Protein AF-A0A2G3PYF6-F1 (afdb_monomer_lite)

Secondary structure (DSSP, 8-state):
-HHHHHHHHHHHHHHHHHHHHHHHHHHHHHTTTS---HHHHTT---TTTTHHHHHHHHHTT-HHHHHHH-THHHHHHHHHHHHHHHHHHHHHHHHHHHHHHHHHHHHHHHHHTTT---

Foldseek 3Di:
DVVVVVVVVVVVVVVVVVVVVVVQVVQCVVVVNFRCPVCNVVVHDDQCTRLVVLVVCVVVVNNVVSCVSHVCNVVVVVVVVVVVVVVVVVVVVVVVVVVVVVVVVVVVVCVVCVPDDD

Sequence (118 aa):
MKTKWQIFKMGFISLNSIAMLAMMYGVSRYSHFRTSCILDALGQPCWGCNSLAALKVLVRGKWLKAFELNPLIFIWVLLLGSLGVNELYHRSKDYITQRSSLSWLDKLIKTMFKGIKD

Radius of gyration: 26.88 Å; chains: 1; bounding box: 78×31×50 Å

Structure (mmCIF, N/CA/C/O backbone):
data_AF-A0A2G3PYF6-F1
#
_entry.id   AF-A0A2G3PYF6-F1
#
loop_
_atom_site.group_PDB
_atom_site.id
_atom_site.type_symbol
_atom_site.label_atom_id
_atom_site.label_alt_id
_atom_site.label_comp_id
_atom_site.label_asym_id
_atom_site.label_entity_id
_atom_site.label_seq_id
_atom_site.pdbx_PDB_ins_code
_atom_site.Cartn_x
_atom_site.Cartn_y
_atom_site.Cartn_z
_atom_site.occupancy
_atom_site.B_iso_or_equiv
_atom_site.auth_seq_id
_atom_site.auth_comp_id
_atom_site.auth_asym_id
_atom_site.auth_atom_id
_atom_site.pdbx_PDB_model_num
ATOM 1 N N . MET A 1 1 ? 24.017 10.874 33.291 1.00 53.88 1 MET A N 1
ATOM 2 C CA . MET A 1 1 ? 24.476 10.060 32.133 1.00 53.88 1 MET A CA 1
ATOM 3 C C . MET A 1 1 ? 23.342 9.536 31.246 1.00 53.88 1 MET A C 1
ATOM 5 O O . MET A 1 1 ? 23.435 9.727 30.040 1.00 53.88 1 MET A O 1
ATOM 9 N N . LYS A 1 2 ? 22.261 8.945 31.789 1.00 56.16 2 LYS A N 1
ATOM 10 C CA . LYS A 1 2 ? 21.127 8.411 30.994 1.00 56.16 2 LYS A CA 1
ATOM 11 C C . LYS A 1 2 ? 20.486 9.426 30.026 1.00 56.16 2 LYS A C 1
ATOM 13 O O . LYS A 1 2 ? 20.143 9.062 28.908 1.00 56.16 2 LYS A O 1
ATOM 18 N N . THR A 1 3 ? 20.390 10.696 30.413 1.00 66.44 3 THR A N 1
ATOM 19 C CA . THR A 1 3 ? 19.725 11.753 29.628 1.00 66.44 3 THR A CA 1
ATOM 20 C C . THR A 1 3 ? 20.483 12.135 28.351 1.00 66.44 3 THR A C 1
ATOM 22 O O . THR A 1 3 ? 19.866 12.316 27.308 1.00 66.44 3 THR A O 1
ATOM 25 N N . LYS A 1 4 ? 21.825 12.178 28.384 1.00 68.81 4 LYS A N 1
ATOM 26 C CA . LYS A 1 4 ? 22.649 12.481 27.194 1.00 68.81 4 LYS A CA 1
ATOM 27 C C . LYS A 1 4 ? 22.589 11.355 26.152 1.00 68.81 4 LYS A C 1
ATOM 29 O O . LYS A 1 4 ? 22.531 11.627 24.959 1.00 68.81 4 LYS A O 1
ATOM 34 N N . TRP A 1 5 ? 22.525 10.101 26.605 1.00 69.00 5 TRP A N 1
ATOM 35 C CA . TRP A 1 5 ? 22.380 8.928 25.734 1.00 69.00 5 TRP A CA 1
ATOM 36 C C . TRP A 1 5 ? 21.003 8.858 25.058 1.00 69.00 5 TRP A C 1
ATOM 38 O O . TRP A 1 5 ? 20.900 8.481 23.895 1.00 69.00 5 TRP A O 1
ATOM 48 N N . GLN A 1 6 ? 19.946 9.256 25.770 1.00 67.81 6 GLN A N 1
ATOM 49 C CA . GLN A 1 6 ? 18.582 9.340 25.232 1.00 67.81 6 GLN A CA 1
ATOM 50 C C . GLN A 1 6 ? 18.471 10.405 24.130 1.00 67.81 6 GLN A C 1
ATOM 52 O O . GLN A 1 6 ? 17.923 10.127 23.067 1.00 67.81 6 GLN A O 1
ATOM 57 N N . ILE A 1 7 ? 19.061 11.586 24.339 1.00 73.50 7 ILE A N 1
ATOM 58 C CA . ILE A 1 7 ? 19.084 12.665 23.337 1.00 73.50 7 ILE A CA 1
ATOM 59 C C . ILE A 1 7 ? 19.894 12.250 22.101 1.00 73.50 7 ILE A C 1
ATOM 61 O O . ILE A 1 7 ? 19.435 12.446 20.979 1.00 73.50 7 ILE A O 1
ATOM 65 N N . PHE A 1 8 ? 21.052 11.607 22.289 1.00 77.81 8 PHE A N 1
ATOM 66 C CA . PHE A 1 8 ? 21.851 11.080 21.178 1.00 77.81 8 PHE A CA 1
ATOM 67 C C . PHE A 1 8 ? 21.098 10.002 20.383 1.00 77.81 8 PHE A C 1
ATOM 69 O O . PHE A 1 8 ? 21.073 10.051 19.156 1.00 77.81 8 PHE A O 1
ATOM 76 N N . LYS A 1 9 ? 20.413 9.071 21.065 1.00 72.56 9 LYS A N 1
ATOM 77 C CA . LYS A 1 9 ? 19.551 8.073 20.412 1.00 72.56 9 LYS A CA 1
ATOM 78 C C . LYS A 1 9 ? 18.430 8.720 19.605 1.00 72.56 9 LYS A C 1
ATOM 80 O O . LYS A 1 9 ? 18.220 8.325 18.464 1.00 72.56 9 LYS A O 1
ATOM 85 N N . MET A 1 10 ? 17.731 9.704 20.170 1.00 71.38 10 MET A N 1
ATOM 86 C CA . MET A 1 10 ? 16.664 10.402 19.452 1.00 71.38 10 MET A CA 1
ATOM 87 C C . MET A 1 10 ? 17.201 11.149 18.234 1.00 71.38 10 MET A C 1
ATOM 89 O O . MET A 1 10 ? 16.601 11.036 17.173 1.00 71.38 10 MET A O 1
ATOM 93 N N . GLY A 1 11 ? 18.344 11.833 18.360 1.00 78.38 11 GLY A N 1
ATOM 94 C CA . GLY A 1 11 ? 19.008 12.512 17.244 1.00 78.38 11 GLY A CA 1
ATOM 95 C C . GLY A 1 11 ? 19.446 11.552 16.138 1.00 78.38 11 GLY A C 1
ATOM 96 O O . GLY A 1 11 ? 19.254 11.829 14.960 1.00 78.38 11 GLY A O 1
ATOM 97 N N . PHE A 1 12 ? 19.975 10.383 16.501 1.00 82.94 12 PHE A N 1
ATOM 98 C CA . PHE A 1 12 ? 20.355 9.361 15.529 1.00 82.94 12 PHE A CA 1
ATOM 99 C C . PHE A 1 12 ? 19.134 8.771 14.809 1.00 82.94 12 PHE A C 1
ATOM 101 O O . PHE A 1 12 ? 19.158 8.604 13.590 1.00 82.94 12 PHE A O 1
ATOM 108 N N . ILE A 1 13 ? 18.044 8.493 15.533 1.00 79.12 13 ILE A N 1
ATOM 109 C CA . ILE A 1 13 ? 16.797 7.972 14.952 1.00 79.12 13 ILE A CA 1
ATOM 110 C C . ILE A 1 13 ? 16.172 8.992 13.996 1.00 79.12 13 ILE A C 1
ATOM 112 O O . ILE A 1 13 ? 15.782 8.627 12.886 1.00 79.12 13 ILE A O 1
ATOM 116 N N . SER A 1 14 ? 16.096 10.267 14.385 1.00 80.88 14 SER A N 1
ATOM 117 C CA . SER A 1 14 ? 15.517 11.309 13.535 1.00 80.88 14 SER A CA 1
ATOM 118 C C . SER A 1 14 ? 16.370 11.573 12.294 1.00 80.88 14 SER A C 1
ATOM 120 O O . SER A 1 14 ? 15.815 11.672 11.201 1.00 80.88 14 SER A O 1
ATOM 122 N N . LEU A 1 15 ? 17.702 11.565 12.414 1.00 86.94 15 LEU A N 1
ATOM 123 C CA . LEU A 1 15 ? 18.607 11.688 11.267 1.00 86.94 15 LEU A CA 1
ATOM 124 C C . LEU A 1 15 ? 18.434 10.527 10.273 1.00 86.94 15 LEU A C 1
ATOM 126 O O . LEU A 1 15 ? 18.302 10.756 9.072 1.00 86.94 15 LEU A O 1
ATOM 130 N N . ASN A 1 16 ? 18.363 9.287 10.769 1.00 71.94 16 ASN A N 1
ATOM 131 C CA . ASN A 1 16 ? 18.118 8.111 9.929 1.00 71.94 16 ASN A CA 1
ATOM 132 C C . ASN A 1 16 ? 16.733 8.151 9.271 1.00 71.94 16 ASN A C 1
ATOM 134 O O . ASN A 1 16 ? 16.593 7.777 8.111 1.00 71.94 16 ASN A O 1
ATOM 138 N N . SER A 1 17 ? 15.716 8.651 9.975 1.00 70.19 17 SER A N 1
ATOM 139 C CA . SER A 1 17 ? 14.359 8.779 9.430 1.00 70.19 17 SER A CA 1
ATOM 140 C C . SER A 1 17 ? 14.301 9.801 8.290 1.00 70.19 17 SER A C 1
ATOM 142 O O . SER A 1 17 ? 13.685 9.547 7.256 1.00 70.19 17 SER A O 1
ATOM 144 N N . ILE A 1 18 ? 14.996 10.934 8.438 1.00 82.00 18 ILE A N 1
ATOM 145 C CA . ILE A 1 18 ? 15.112 11.958 7.391 1.00 82.00 18 ILE A CA 1
ATOM 146 C C . ILE A 1 18 ? 15.906 11.420 6.193 1.00 82.00 18 ILE A C 1
ATOM 148 O O . ILE A 1 18 ? 15.478 11.588 5.051 1.00 82.00 18 ILE A O 1
ATOM 152 N N . ALA A 1 19 ? 17.020 10.724 6.437 1.00 74.31 19 ALA A N 1
ATOM 153 C CA . ALA A 1 19 ? 17.823 10.100 5.385 1.00 74.31 19 ALA A CA 1
ATOM 154 C C . ALA A 1 19 ? 17.029 9.038 4.600 1.00 74.31 19 ALA A C 1
ATOM 156 O O . ALA A 1 19 ? 17.082 9.010 3.370 1.00 74.31 19 ALA A O 1
ATOM 157 N N . MET A 1 20 ? 16.229 8.223 5.295 1.00 69.00 20 MET A N 1
ATOM 158 C CA . MET A 1 20 ? 15.332 7.235 4.690 1.00 69.00 20 MET A CA 1
ATOM 159 C C . MET A 1 20 ? 14.298 7.907 3.778 1.00 69.00 20 MET A C 1
ATOM 161 O O . MET A 1 20 ? 14.126 7.497 2.631 1.00 69.00 20 MET A O 1
ATOM 165 N N . LEU A 1 21 ? 13.644 8.975 4.247 1.00 69.62 21 LEU A N 1
ATOM 166 C CA . LEU A 1 21 ? 12.668 9.727 3.452 1.00 69.62 21 LEU A CA 1
ATOM 167 C C . LEU A 1 21 ? 13.306 10.376 2.213 1.00 69.62 21 LEU A C 1
ATOM 169 O O . LEU A 1 21 ? 12.731 10.317 1.125 1.00 69.62 21 LEU A O 1
ATOM 173 N N . ALA A 1 22 ? 14.508 10.941 2.351 1.00 71.94 22 ALA A N 1
ATOM 174 C CA . ALA A 1 22 ? 15.253 11.523 1.237 1.00 71.94 22 ALA A CA 1
ATOM 175 C C . ALA A 1 22 ? 15.651 10.466 0.191 1.00 71.94 22 ALA A C 1
ATOM 177 O O . ALA A 1 22 ? 15.480 10.698 -1.008 1.00 71.94 22 ALA A O 1
ATOM 178 N N . MET A 1 23 ? 16.106 9.283 0.626 1.00 64.75 23 MET A N 1
ATOM 179 C CA . MET A 1 23 ? 16.370 8.155 -0.276 1.00 64.75 23 MET A CA 1
ATOM 180 C C . MET A 1 23 ? 15.097 7.691 -0.982 1.00 64.75 23 MET A C 1
ATOM 182 O O . MET A 1 23 ? 15.109 7.544 -2.201 1.00 64.75 23 MET A O 1
ATOM 186 N N . MET A 1 24 ? 13.985 7.515 -0.262 1.00 57.19 24 MET A N 1
ATOM 187 C CA . MET A 1 24 ? 12.708 7.115 -0.866 1.00 57.19 24 MET A CA 1
ATOM 188 C C . MET A 1 24 ? 12.229 8.123 -1.918 1.00 57.19 24 MET A C 1
ATOM 190 O O . MET A 1 24 ? 11.742 7.726 -2.978 1.00 57.19 24 MET A O 1
ATOM 194 N N . TYR A 1 25 ? 12.407 9.422 -1.666 1.00 60.34 25 TYR A N 1
ATOM 195 C CA . TYR A 1 25 ? 12.077 10.473 -2.626 1.00 60.34 25 TYR A CA 1
ATOM 196 C C . TYR A 1 25 ? 12.990 10.445 -3.862 1.00 60.34 25 TYR A C 1
ATOM 198 O O . TYR A 1 25 ? 12.499 10.487 -4.993 1.00 60.34 25 TYR A O 1
ATOM 206 N N . GLY A 1 26 ? 14.307 10.315 -3.667 1.00 59.97 26 GLY A N 1
ATOM 207 C CA . GLY A 1 26 ? 15.277 10.218 -4.762 1.00 59.97 26 GLY A CA 1
ATOM 208 C C . GLY A 1 26 ? 15.025 9.004 -5.656 1.00 59.97 26 GLY A C 1
ATOM 209 O O . GLY A 1 26 ? 14.953 9.133 -6.878 1.00 59.97 26 GLY A O 1
ATOM 210 N N . VAL A 1 27 ? 14.786 7.849 -5.036 1.00 51.31 27 VAL A N 1
ATOM 211 C CA . VAL A 1 27 ? 14.436 6.592 -5.704 1.00 51.31 27 VAL A CA 1
ATOM 212 C C . VAL A 1 27 ? 13.123 6.720 -6.482 1.00 51.31 27 VAL A C 1
ATOM 214 O O . VAL A 1 27 ? 13.059 6.324 -7.642 1.00 51.31 27 VAL A O 1
ATOM 217 N N . SER A 1 28 ? 12.085 7.331 -5.901 1.00 53.09 28 SER A N 1
ATOM 218 C CA . SER A 1 28 ? 10.795 7.571 -6.571 1.00 53.09 28 SER A CA 1
ATOM 219 C C . SER A 1 28 ? 10.930 8.444 -7.828 1.00 53.09 28 SER A C 1
ATOM 221 O O . SER A 1 28 ? 10.288 8.187 -8.851 1.00 53.09 28 SER A O 1
ATOM 223 N N . ARG A 1 29 ? 11.804 9.460 -7.780 1.00 57.38 29 ARG A N 1
ATOM 224 C CA . ARG A 1 29 ? 12.051 10.359 -8.913 1.00 57.38 29 ARG A CA 1
ATOM 225 C C . ARG A 1 29 ? 12.845 9.681 -10.029 1.00 57.38 29 ARG A C 1
ATOM 227 O O . ARG A 1 29 ? 12.477 9.821 -11.192 1.00 57.38 29 ARG A O 1
ATOM 234 N N . TYR A 1 30 ? 13.897 8.938 -9.679 1.00 52.34 30 TYR A N 1
ATOM 235 C CA . TYR A 1 30 ? 14.729 8.206 -10.645 1.00 52.34 30 TYR A CA 1
ATOM 236 C C . TYR A 1 30 ? 13.970 7.086 -11.361 1.00 52.34 30 TYR A C 1
ATOM 238 O O . TYR A 1 30 ? 14.277 6.745 -12.497 1.00 52.34 30 TYR A O 1
ATOM 246 N N . SER A 1 31 ? 12.946 6.544 -10.713 1.00 48.00 31 SER A N 1
ATOM 247 C CA . SER A 1 31 ? 12.166 5.417 -11.214 1.00 48.00 31 SER A CA 1
ATOM 248 C C . SER A 1 31 ? 10.859 5.804 -11.905 1.00 48.00 31 SER A C 1
ATOM 250 O O . SER A 1 31 ? 10.021 4.946 -12.183 1.00 48.00 31 SER A O 1
ATOM 252 N N . HIS A 1 32 ? 10.648 7.093 -12.195 1.00 55.97 32 HIS A N 1
ATOM 253 C CA . HIS A 1 32 ? 9.412 7.593 -12.807 1.00 55.97 32 HIS A CA 1
ATOM 254 C C . HIS A 1 32 ? 8.137 7.126 -12.069 1.00 55.97 32 HIS A C 1
ATOM 256 O O . HIS A 1 32 ? 7.153 6.741 -12.705 1.00 55.97 32 HIS A O 1
ATOM 262 N N . PHE A 1 33 ? 8.138 7.141 -10.729 1.00 51.09 33 PHE A N 1
ATOM 263 C CA . PHE A 1 33 ? 7.031 6.662 -9.880 1.00 51.09 33 PHE A CA 1
ATOM 264 C C . PHE A 1 33 ? 6.719 5.155 -9.969 1.00 51.09 33 PHE A C 1
ATOM 266 O O . PHE A 1 33 ? 5.664 4.712 -9.499 1.00 51.09 33 PHE A O 1
ATOM 273 N N . ARG A 1 34 ? 7.615 4.346 -10.537 1.00 52.28 34 ARG A N 1
ATOM 274 C CA . ARG A 1 34 ? 7.619 2.888 -10.384 1.00 52.28 34 ARG A CA 1
ATOM 275 C C . ARG A 1 34 ? 8.462 2.589 -9.161 1.00 52.28 34 ARG A C 1
ATOM 277 O O . ARG A 1 34 ? 9.651 2.800 -9.226 1.00 52.28 34 ARG A O 1
ATOM 284 N N . THR A 1 35 ? 7.903 2.210 -8.017 1.00 51.81 35 THR A N 1
ATOM 285 C CA . THR A 1 35 ? 8.709 2.078 -6.788 1.00 51.81 35 THR A CA 1
ATOM 286 C C . THR A 1 35 ? 9.821 1.029 -6.956 1.00 51.81 35 THR A C 1
ATOM 288 O O . THR A 1 35 ? 9.578 -0.150 -6.725 1.00 51.81 35 THR A O 1
ATOM 291 N N . SER A 1 36 ? 11.022 1.450 -7.366 1.00 51.12 36 SER A N 1
ATOM 292 C CA . SER A 1 36 ? 12.207 0.610 -7.545 1.00 51.12 36 SER A CA 1
ATOM 293 C C . SER A 1 36 ? 12.922 0.526 -6.202 1.00 51.12 36 SER A C 1
ATOM 295 O O . SER A 1 36 ? 13.661 1.424 -5.814 1.00 51.12 36 SER A O 1
ATOM 297 N N . CYS A 1 37 ? 12.644 -0.499 -5.409 1.00 58.09 37 CYS A N 1
ATOM 298 C CA . CYS A 1 37 ? 13.371 -0.723 -4.163 1.00 58.09 37 CYS A CA 1
ATOM 299 C C . CYS A 1 37 ? 14.872 -0.862 -4.454 1.00 58.09 37 CYS A C 1
ATOM 301 O O . CYS A 1 37 ? 15.272 -1.226 -5.557 1.00 58.09 37 CYS A O 1
ATOM 303 N N . ILE A 1 38 ? 15.702 -0.643 -3.436 1.00 54.50 38 ILE A N 1
ATOM 304 C CA . ILE A 1 38 ? 17.150 -0.874 -3.501 1.00 54.50 38 ILE A CA 1
ATOM 305 C C . ILE A 1 38 ? 17.482 -2.284 -4.021 1.00 54.50 38 ILE A C 1
ATOM 307 O O . ILE A 1 38 ? 18.485 -2.470 -4.695 1.00 54.50 38 ILE A O 1
ATOM 311 N N . LEU A 1 39 ? 16.602 -3.258 -3.762 1.00 55.22 39 LEU A N 1
ATOM 312 C CA . LEU A 1 39 ? 16.703 -4.626 -4.266 1.00 55.22 39 LEU A CA 1
ATOM 313 C C . LEU A 1 39 ? 16.601 -4.700 -5.797 1.00 55.22 39 LEU A C 1
ATOM 315 O O . LEU A 1 39 ? 17.370 -5.432 -6.403 1.00 55.22 39 LEU A O 1
ATOM 319 N N . ASP A 1 40 ? 15.735 -3.894 -6.417 1.00 55.22 40 ASP A N 1
ATOM 320 C CA . ASP A 1 40 ? 15.597 -3.798 -7.879 1.00 55.22 40 ASP A CA 1
ATOM 321 C C . ASP A 1 40 ? 16.860 -3.179 -8.504 1.00 55.22 40 ASP A C 1
ATOM 323 O O . ASP A 1 40 ? 17.392 -3.678 -9.492 1.00 55.22 40 ASP A O 1
ATOM 327 N N . ALA A 1 41 ? 17.434 -2.164 -7.844 1.00 52.78 41 ALA A N 1
ATOM 328 C CA . ALA A 1 41 ? 18.721 -1.581 -8.235 1.00 52.78 41 ALA A CA 1
ATOM 329 C C . ALA A 1 41 ? 19.909 -2.555 -8.075 1.00 52.78 41 ALA A C 1
ATOM 331 O O . ALA A 1 41 ? 20.929 -2.395 -8.742 1.00 52.78 41 ALA A O 1
ATOM 332 N N . LEU A 1 42 ? 19.776 -3.566 -7.212 1.00 55.25 42 LEU A N 1
ATOM 333 C CA . LEU A 1 42 ? 20.753 -4.639 -6.996 1.00 55.25 42 LEU A CA 1
ATOM 334 C C . LEU A 1 42 ? 20.451 -5.904 -7.827 1.00 55.25 42 LEU A C 1
ATOM 336 O O . LEU A 1 42 ? 21.120 -6.920 -7.647 1.00 55.25 42 LEU A O 1
ATOM 340 N N . GLY A 1 43 ? 19.451 -5.867 -8.719 1.00 53.03 43 GLY A N 1
ATOM 341 C CA . GLY A 1 43 ? 19.068 -6.998 -9.575 1.00 53.03 43 GLY A CA 1
ATOM 342 C C . GLY A 1 43 ? 18.356 -8.147 -8.849 1.00 53.03 43 GLY A C 1
ATOM 343 O O . GLY A 1 43 ? 18.261 -9.249 -9.384 1.00 53.03 43 GLY A O 1
ATOM 344 N N . GLN A 1 44 ? 17.868 -7.917 -7.629 1.00 50.38 44 GLN A N 1
ATOM 345 C CA . GLN A 1 44 ? 17.119 -8.889 -6.834 1.00 50.38 44 GLN A CA 1
ATOM 346 C C . GLN A 1 44 ? 15.604 -8.700 -7.028 1.00 50.38 44 GLN A C 1
ATOM 348 O O . GLN A 1 44 ? 15.123 -7.563 -7.035 1.00 50.38 44 GLN A O 1
ATOM 353 N N . PRO A 1 45 ? 14.814 -9.789 -7.132 1.00 49.94 45 PRO A N 1
ATOM 354 C CA . PRO A 1 45 ? 13.369 -9.690 -7.296 1.00 49.94 45 PRO A CA 1
ATOM 355 C C . PRO A 1 45 ? 12.750 -9.013 -6.069 1.00 49.94 45 PRO A C 1
ATOM 357 O O . PRO A 1 45 ? 12.812 -9.521 -4.951 1.00 49.94 45 PRO A O 1
ATOM 360 N N . CYS A 1 46 ? 12.137 -7.850 -6.276 1.00 59.31 46 CYS A N 1
ATOM 361 C CA . CYS A 1 46 ? 11.518 -7.062 -5.220 1.00 59.31 46 CYS A CA 1
ATOM 362 C C . CYS A 1 46 ? 9.998 -7.266 -5.192 1.00 59.31 46 CYS A C 1
ATOM 364 O O . CYS A 1 46 ? 9.264 -6.773 -6.046 1.00 59.31 46 CYS A O 1
ATOM 366 N N . TRP A 1 47 ? 9.508 -7.944 -4.156 1.00 53.53 47 TRP A N 1
ATOM 367 C CA . TRP A 1 47 ? 8.115 -8.400 -4.075 1.00 53.53 47 TRP A CA 1
ATOM 368 C C . TRP A 1 47 ? 7.135 -7.285 -3.653 1.00 53.53 47 TRP A C 1
ATOM 370 O O . TRP A 1 47 ? 5.922 -7.424 -3.779 1.00 53.53 47 TRP A O 1
ATOM 380 N N . GLY A 1 48 ? 7.651 -6.145 -3.179 1.00 54.50 48 GLY A N 1
ATOM 381 C CA . GLY A 1 48 ? 6.878 -4.947 -2.809 1.00 54.50 48 GLY A CA 1
ATOM 382 C C . GLY A 1 48 ? 7.030 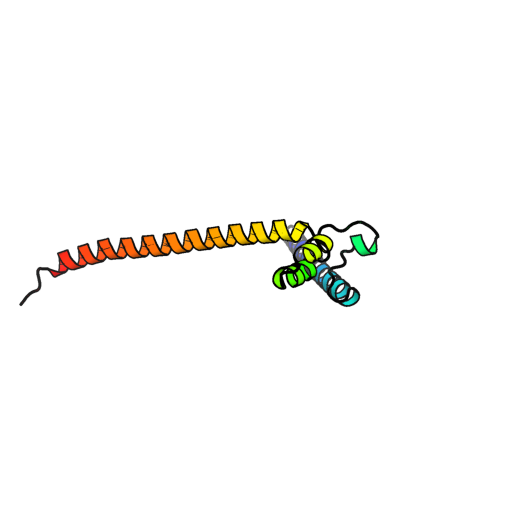-3.771 -3.781 1.00 54.50 48 GLY A C 1
ATOM 383 O O . GLY A 1 48 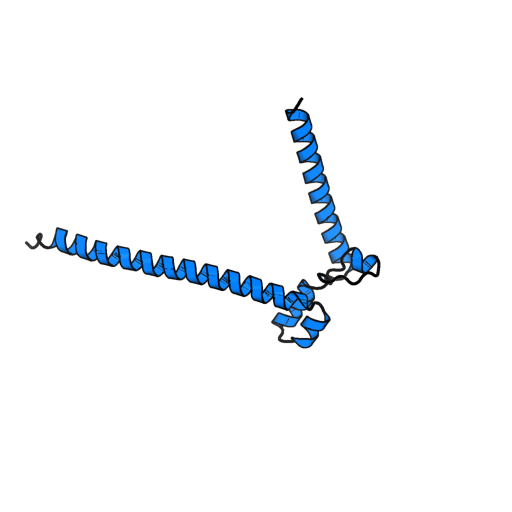? 6.498 -2.687 -3.537 1.00 54.50 48 GLY A O 1
ATOM 384 N N . CYS A 1 49 ? 7.784 -3.955 -4.865 1.00 68.56 49 CYS A N 1
ATOM 385 C CA . CYS A 1 49 ? 8.011 -2.923 -5.867 1.00 68.56 49 CYS A CA 1
ATOM 386 C C . CYS A 1 49 ? 6.788 -2.762 -6.762 1.00 68.56 49 CYS A C 1
ATOM 388 O O . CYS A 1 49 ? 6.014 -3.691 -6.949 1.00 68.56 49 CYS A O 1
ATOM 390 N N . ASN A 1 50 ? 6.578 -1.567 -7.301 1.00 69.25 50 ASN A N 1
ATOM 391 C CA . ASN A 1 50 ? 5.415 -1.215 -8.115 1.00 69.25 50 ASN A CA 1
ATOM 392 C C . ASN A 1 50 ? 4.036 -1.308 -7.445 1.00 69.25 50 ASN A C 1
ATOM 394 O O . ASN A 1 50 ? 3.053 -1.146 -8.157 1.00 69.25 50 ASN A O 1
ATOM 398 N N . SER A 1 51 ? 3.904 -1.455 -6.120 1.00 74.19 51 SER A N 1
ATOM 399 C CA . SER A 1 51 ? 2.588 -1.504 -5.446 1.00 74.19 51 SER A CA 1
ATOM 400 C C . SER A 1 51 ? 1.673 -0.331 -5.816 1.00 74.19 51 SER A C 1
ATOM 402 O O . SER A 1 51 ? 0.490 -0.522 -6.078 1.00 74.19 51 SER A O 1
ATOM 404 N N . LEU A 1 52 ? 2.221 0.886 -5.928 1.00 73.62 52 LEU A N 1
ATOM 405 C CA . LEU A 1 52 ? 1.447 2.065 -6.334 1.00 73.62 52 LEU A CA 1
ATOM 406 C C . LEU A 1 52 ? 1.017 2.004 -7.811 1.00 73.62 52 LEU A C 1
ATOM 408 O O . LEU A 1 52 ? -0.092 2.408 -8.159 1.00 73.62 52 LEU A O 1
ATOM 412 N N . ALA A 1 53 ? 1.888 1.504 -8.690 1.00 74.94 53 ALA A N 1
ATOM 413 C CA . ALA A 1 53 ? 1.582 1.331 -10.107 1.00 74.94 53 ALA A CA 1
ATOM 414 C C . ALA A 1 53 ? 0.562 0.202 -10.315 1.00 74.94 53 ALA A C 1
ATOM 416 O O . ALA A 1 53 ? -0.408 0.387 -11.048 1.00 74.94 53 ALA A O 1
ATOM 417 N N . ALA A 1 54 ? 0.734 -0.917 -9.612 1.00 80.25 54 ALA A N 1
ATOM 418 C CA . ALA A 1 54 ? -0.200 -2.029 -9.563 1.00 80.25 54 ALA A CA 1
ATOM 419 C C . ALA A 1 54 ? -1.566 -1.557 -9.058 1.00 80.25 54 ALA A C 1
ATOM 421 O O . ALA A 1 54 ? -2.559 -1.806 -9.729 1.00 80.25 54 ALA A O 1
ATOM 422 N N . LEU A 1 55 ? -1.622 -0.764 -7.980 1.00 82.69 55 LEU A N 1
ATOM 423 C CA . LEU A 1 55 ? -2.870 -0.185 -7.475 1.00 82.69 55 LEU A CA 1
ATOM 424 C C . LEU A 1 55 ? -3.544 0.727 -8.507 1.00 82.69 55 LEU A C 1
ATOM 426 O O . LEU A 1 55 ? -4.734 0.587 -8.766 1.00 82.69 55 LEU A O 1
ATOM 430 N N . LYS A 1 56 ? -2.795 1.632 -9.155 1.00 84.69 56 LYS A N 1
ATOM 431 C CA . LYS A 1 56 ? -3.340 2.504 -10.216 1.00 84.69 56 LYS A CA 1
ATOM 432 C C . LYS A 1 56 ? -3.906 1.705 -11.391 1.00 84.69 56 LYS A C 1
ATOM 434 O O . LYS A 1 56 ? -4.907 2.103 -11.980 1.00 84.69 56 LYS A O 1
ATOM 439 N N . VAL A 1 57 ? -3.252 0.609 -11.768 1.00 87.56 57 VAL A N 1
ATOM 440 C CA . VAL A 1 57 ? -3.687 -0.273 -12.859 1.00 87.56 57 VAL A CA 1
ATOM 441 C C . VAL A 1 57 ? -4.893 -1.120 -12.437 1.00 87.56 57 VAL A C 1
ATOM 443 O O . VAL A 1 57 ? -5.820 -1.284 -13.231 1.00 87.56 57 VAL A O 1
ATOM 446 N N . LEU A 1 58 ? -4.923 -1.569 -11.181 1.00 88.56 58 LEU A N 1
ATOM 447 C CA . LEU A 1 58 ? -6.030 -2.301 -10.570 1.00 88.56 58 LEU A CA 1
ATOM 448 C C . LEU A 1 58 ? -7.301 -1.441 -10.515 1.00 88.56 58 LEU A C 1
ATOM 450 O O . LEU A 1 58 ? -8.349 -1.880 -10.970 1.00 88.56 58 LEU A O 1
ATOM 454 N N . VAL A 1 59 ? -7.194 -0.181 -10.073 1.00 88.62 59 VAL A N 1
ATOM 455 C CA . VAL A 1 59 ? -8.311 0.790 -10.054 1.00 88.62 59 VAL A CA 1
ATOM 456 C C . VAL A 1 59 ? -8.857 1.063 -11.461 1.00 88.62 59 VAL A C 1
ATOM 458 O O . VAL A 1 59 ? -10.038 1.343 -11.629 1.00 88.62 59 VAL A O 1
ATOM 461 N N . ARG A 1 60 ? -8.025 0.927 -12.501 1.00 92.56 60 ARG A N 1
ATOM 462 C CA . ARG A 1 60 ? -8.441 1.020 -13.913 1.00 92.56 60 ARG A CA 1
ATOM 463 C C . ARG A 1 60 ? -9.055 -0.281 -14.458 1.00 92.56 60 ARG A C 1
ATOM 465 O O . ARG A 1 60 ? -9.256 -0.384 -15.665 1.00 92.56 60 ARG A O 1
ATOM 472 N N . GLY A 1 61 ? -9.291 -1.282 -13.609 1.00 91.31 61 GLY A N 1
ATOM 473 C CA . GLY A 1 61 ? -9.908 -2.564 -13.965 1.00 91.31 61 GLY A CA 1
ATOM 474 C C . GLY A 1 61 ? -8.988 -3.552 -14.690 1.00 91.31 61 GLY A C 1
ATOM 475 O O . GLY A 1 61 ? -9.453 -4.576 -15.184 1.00 91.31 61 GLY A O 1
ATOM 476 N N . LYS A 1 62 ? -7.680 -3.281 -14.785 1.00 92.44 62 LYS A N 1
ATOM 477 C CA . LYS A 1 62 ? -6.724 -4.139 -15.509 1.00 92.44 62 LYS A CA 1
ATOM 478 C C . LYS A 1 62 ? -6.044 -5.134 -14.563 1.00 92.44 62 LYS A C 1
ATOM 480 O O . LYS A 1 62 ? -4.856 -5.015 -14.278 1.00 92.44 62 LYS A O 1
ATOM 485 N N . TRP A 1 63 ? -6.801 -6.123 -14.095 1.00 84.25 63 TRP A N 1
ATOM 486 C CA . TRP A 1 63 ? -6.386 -7.086 -13.063 1.00 84.25 63 TRP A CA 1
ATOM 487 C C . TRP A 1 63 ? -5.106 -7.870 -13.395 1.00 84.25 63 TRP A C 1
ATOM 489 O O . TRP A 1 63 ? -4.178 -7.869 -12.592 1.00 84.25 63 TRP A O 1
ATOM 499 N N . LEU A 1 64 ? -5.016 -8.466 -14.592 1.00 81.94 64 LEU A N 1
ATOM 500 C CA . LEU A 1 64 ? -3.834 -9.222 -15.048 1.00 81.94 64 LEU A CA 1
ATOM 501 C C . LEU A 1 64 ? -2.565 -8.364 -15.033 1.00 81.94 64 LEU A C 1
ATOM 503 O O . LEU A 1 64 ? -1.547 -8.744 -14.466 1.00 81.94 64 LEU A O 1
ATOM 507 N N . LYS A 1 65 ? -2.661 -7.143 -15.564 1.00 81.69 65 LYS A N 1
ATOM 508 C CA . LYS A 1 65 ? -1.535 -6.207 -15.604 1.00 81.69 65 LYS A CA 1
ATOM 509 C C . LYS A 1 65 ? -1.143 -5.702 -14.212 1.00 81.69 65 LYS A C 1
ATOM 511 O O . LYS A 1 65 ? 0.015 -5.379 -13.982 1.00 81.69 65 LYS A O 1
ATOM 516 N N . ALA A 1 66 ? -2.092 -5.609 -13.281 1.00 81.69 66 ALA A N 1
ATOM 517 C CA . ALA A 1 66 ? -1.790 -5.297 -11.887 1.00 81.69 66 ALA A CA 1
ATOM 518 C C . ALA A 1 66 ? -1.064 -6.462 -11.192 1.00 81.69 66 ALA A C 1
ATOM 520 O O . ALA A 1 66 ? -0.120 -6.214 -10.447 1.00 81.69 66 ALA A O 1
ATOM 521 N N . PHE A 1 67 ? -1.458 -7.708 -11.480 1.00 75.81 67 PHE A N 1
ATOM 522 C CA . PHE A 1 67 ? -0.814 -8.916 -10.958 1.00 75.81 67 PHE A CA 1
ATOM 523 C C . PHE A 1 67 ? 0.629 -9.062 -11.450 1.00 75.81 67 PHE A C 1
ATOM 525 O O . PHE A 1 67 ? 1.520 -9.300 -10.642 1.00 75.81 67 PHE A O 1
ATOM 532 N N . GLU A 1 68 ? 0.870 -8.833 -12.744 1.00 74.25 68 GLU A N 1
ATOM 533 C CA . GLU A 1 68 ? 2.221 -8.809 -13.324 1.00 74.25 68 GLU A CA 1
ATOM 534 C C . GLU A 1 68 ? 3.118 -7.740 -12.685 1.00 74.25 68 GLU A C 1
ATOM 536 O O . GLU A 1 68 ? 4.319 -7.944 -12.533 1.00 74.25 68 GLU A O 1
ATOM 541 N N . LEU A 1 69 ? 2.545 -6.589 -12.313 1.00 75.56 69 LEU A N 1
ATOM 542 C CA . LEU A 1 69 ? 3.297 -5.497 -11.693 1.00 75.56 69 LEU A CA 1
ATOM 543 C C . LEU A 1 69 ? 3.630 -5.775 -10.229 1.00 75.56 69 LEU A C 1
ATOM 545 O O . LEU A 1 69 ? 4.746 -5.489 -9.800 1.00 75.56 69 LEU A O 1
ATOM 549 N N . ASN A 1 70 ? 2.656 -6.252 -9.455 1.00 74.38 70 ASN A N 1
ATOM 550 C CA . ASN A 1 70 ? 2.859 -6.637 -8.069 1.00 74.38 70 ASN A CA 1
ATOM 551 C C . ASN A 1 70 ? 1.734 -7.585 -7.604 1.00 74.38 70 ASN A C 1
ATOM 553 O O . ASN A 1 70 ? 0.624 -7.116 -7.344 1.00 74.38 70 ASN A O 1
ATOM 557 N N . PRO A 1 71 ? 1.995 -8.888 -7.416 1.00 70.62 71 PRO A N 1
ATOM 558 C CA . PRO A 1 71 ? 0.968 -9.833 -6.978 1.00 70.62 71 PRO A CA 1
ATOM 559 C C . PRO A 1 71 ? 0.541 -9.624 -5.514 1.00 70.62 71 PRO A C 1
ATOM 561 O O . PRO A 1 71 ? -0.606 -9.903 -5.164 1.00 70.62 71 PRO A O 1
ATOM 564 N N . LEU A 1 72 ? 1.409 -9.064 -4.657 1.00 73.38 72 LEU A N 1
ATOM 565 C CA . LEU A 1 72 ? 1.068 -8.741 -3.266 1.00 73.38 72 LEU A CA 1
ATOM 566 C C . LEU A 1 72 ? -0.018 -7.660 -3.159 1.00 73.38 72 LEU A C 1
ATOM 568 O O . LEU A 1 72 ? -0.654 -7.562 -2.108 1.00 73.38 72 LEU A O 1
ATOM 572 N N . ILE A 1 73 ? -0.278 -6.867 -4.208 1.00 79.75 73 ILE A N 1
ATOM 573 C CA . ILE A 1 73 ? -1.298 -5.809 -4.150 1.00 79.75 73 ILE A CA 1
ATOM 574 C C . ILE A 1 73 ? -2.686 -6.357 -3.801 1.00 79.75 73 ILE A C 1
ATOM 576 O O . ILE A 1 73 ? -3.450 -5.696 -3.105 1.00 79.75 73 ILE A O 1
ATOM 580 N N . PHE A 1 74 ? 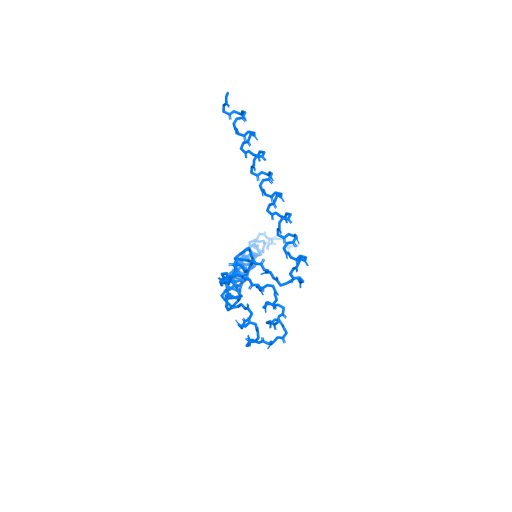-2.997 -7.584 -4.220 1.00 77.69 74 PHE A N 1
ATOM 581 C CA . PHE A 1 74 ? -4.279 -8.229 -3.944 1.00 77.69 74 PHE A CA 1
ATOM 582 C C . PHE A 1 74 ? -4.442 -8.561 -2.463 1.00 77.69 74 PHE A C 1
ATOM 584 O O . PHE A 1 74 ? -5.511 -8.346 -1.896 1.00 77.69 74 PHE A O 1
ATOM 591 N N . ILE A 1 75 ? -3.365 -9.014 -1.819 1.00 78.00 75 ILE A N 1
ATOM 592 C CA . ILE A 1 75 ? -3.346 -9.283 -0.378 1.00 78.00 75 ILE A CA 1
ATOM 593 C C . ILE A 1 75 ? -3.554 -7.973 0.388 1.00 78.00 75 ILE A C 1
ATOM 595 O O . ILE A 1 75 ? -4.378 -7.914 1.298 1.00 78.00 75 ILE A O 1
ATOM 599 N N . TRP A 1 76 ? -2.872 -6.898 -0.020 1.00 77.50 76 TRP A N 1
ATOM 600 C CA . TRP A 1 76 ? -3.033 -5.577 0.593 1.00 77.50 76 TRP A CA 1
ATOM 601 C C . TRP A 1 76 ? -4.447 -5.015 0.437 1.00 77.50 76 TRP A C 1
ATOM 603 O O . TRP A 1 76 ? -4.993 -4.468 1.393 1.00 77.50 76 TRP A O 1
ATOM 613 N N . VAL A 1 77 ? -5.057 -5.167 -0.740 1.00 83.62 77 VAL A N 1
ATOM 614 C CA . VAL A 1 77 ? -6.437 -4.726 -0.993 1.00 83.62 77 VAL A CA 1
ATOM 615 C C . VAL A 1 77 ? -7.431 -5.517 -0.145 1.00 83.62 77 VAL A C 1
ATOM 617 O O . VAL A 1 77 ? -8.327 -4.915 0.441 1.00 83.62 77 VAL A O 1
ATOM 620 N N . LEU A 1 78 ? -7.257 -6.836 -0.019 1.00 82.88 78 LEU A N 1
ATOM 621 C CA . LEU A 1 78 ? -8.096 -7.664 0.852 1.00 82.88 78 LEU A CA 1
ATOM 622 C C . LEU A 1 78 ? -7.954 -7.267 2.325 1.00 82.88 78 LEU A C 1
ATOM 624 O O . LEU A 1 78 ? -8.960 -7.122 3.018 1.00 82.88 78 LEU A O 1
ATOM 628 N N . LEU A 1 79 ? -6.726 -7.028 2.791 1.00 82.31 79 LEU A N 1
ATOM 629 C CA . LEU A 1 79 ? -6.465 -6.592 4.161 1.00 82.31 79 LEU A CA 1
ATOM 630 C C . LEU A 1 79 ? -7.113 -5.228 4.445 1.00 82.31 79 LEU A C 1
ATOM 632 O O . LEU A 1 79 ? -7.854 -5.091 5.417 1.00 82.31 79 LEU A O 1
ATOM 636 N N . LEU A 1 80 ? -6.910 -4.237 3.571 1.00 83.25 80 LEU A N 1
ATOM 637 C CA . LEU A 1 80 ? -7.555 -2.924 3.687 1.00 83.25 80 LEU A CA 1
ATOM 638 C C . LEU A 1 80 ? -9.083 -3.036 3.646 1.00 83.25 80 LEU A C 1
ATOM 640 O O . LEU A 1 80 ? -9.764 -2.376 4.427 1.00 83.25 80 LEU A O 1
ATOM 644 N N . GLY A 1 81 ? -9.616 -3.908 2.788 1.00 85.62 81 GLY A N 1
ATOM 645 C CA . GLY A 1 81 ? -11.039 -4.227 2.737 1.00 85.62 81 GLY A CA 1
ATOM 646 C C . GLY A 1 81 ? -11.557 -4.776 4.066 1.00 85.62 81 GLY A C 1
ATOM 647 O O . GLY A 1 81 ? -12.553 -4.276 4.580 1.00 85.62 81 GLY A O 1
ATOM 648 N N . SER A 1 82 ? -10.858 -5.741 4.672 1.00 87.06 82 SER A N 1
ATOM 649 C CA . SER A 1 82 ? -11.252 -6.306 5.971 1.00 87.06 82 SER A CA 1
ATOM 650 C C . SER A 1 82 ? -11.214 -5.283 7.107 1.00 87.06 82 SER A C 1
ATOM 652 O O . SER A 1 82 ? -12.126 -5.258 7.930 1.00 87.06 82 SER A O 1
ATOM 654 N N . LEU A 1 83 ? -10.215 -4.393 7.119 1.00 89.19 83 LEU A N 1
ATOM 655 C CA . LEU A 1 83 ? -10.128 -3.310 8.098 1.00 89.19 83 LEU A CA 1
ATOM 656 C C . LEU A 1 83 ? -11.271 -2.309 7.907 1.00 89.19 83 LEU A C 1
ATOM 658 O O . LEU A 1 83 ? -11.905 -1.913 8.880 1.00 89.19 83 LEU A O 1
ATOM 662 N N . GLY A 1 84 ? -11.582 -1.956 6.657 1.00 88.44 84 GLY A N 1
ATOM 663 C CA . GLY A 1 84 ? -12.707 -1.083 6.329 1.00 88.44 84 GLY A CA 1
ATOM 664 C C . GLY A 1 84 ? -14.054 -1.678 6.740 1.00 88.44 84 GLY A C 1
ATOM 665 O O . GLY A 1 84 ? -14.870 -0.979 7.333 1.00 88.44 84 GLY A O 1
ATOM 666 N N . VAL A 1 85 ? -14.277 -2.973 6.489 1.00 89.50 85 VAL A N 1
ATOM 667 C CA . VAL A 1 85 ? -15.486 -3.684 6.939 1.00 89.50 85 VAL A CA 1
ATOM 668 C C . VAL A 1 85 ? -15.557 -3.734 8.463 1.00 89.50 85 VAL A C 1
ATOM 670 O O . VAL A 1 85 ? -16.630 -3.512 9.018 1.00 89.50 85 VAL A O 1
ATOM 673 N N . ASN A 1 86 ? -14.436 -3.974 9.148 1.00 89.62 86 ASN A N 1
ATOM 674 C CA . ASN A 1 86 ? -14.389 -3.984 10.607 1.00 89.62 86 ASN A CA 1
ATOM 675 C C . ASN A 1 86 ? -14.747 -2.612 11.202 1.00 89.62 86 ASN A C 1
ATOM 677 O O . ASN A 1 86 ? -15.581 -2.525 12.102 1.00 89.62 86 ASN A O 1
ATOM 681 N N . GLU A 1 87 ? -14.180 -1.536 10.656 1.00 88.56 87 GLU A N 1
ATOM 682 C CA . GLU A 1 87 ? -14.497 -0.164 11.064 1.00 88.56 87 GLU A CA 1
ATOM 683 C C . GLU A 1 87 ? -15.977 0.160 10.807 1.00 88.56 87 GLU A C 1
ATOM 685 O O . GLU A 1 87 ? -16.669 0.711 11.664 1.00 88.56 87 GLU A O 1
ATOM 690 N N . LEU A 1 88 ? -16.499 -0.244 9.642 1.00 89.38 88 LEU A N 1
ATOM 691 C CA . LEU A 1 88 ? -17.905 -0.058 9.289 1.00 89.38 88 LEU A CA 1
ATOM 692 C C . LEU A 1 88 ? -18.831 -0.835 10.234 1.00 89.38 88 LEU 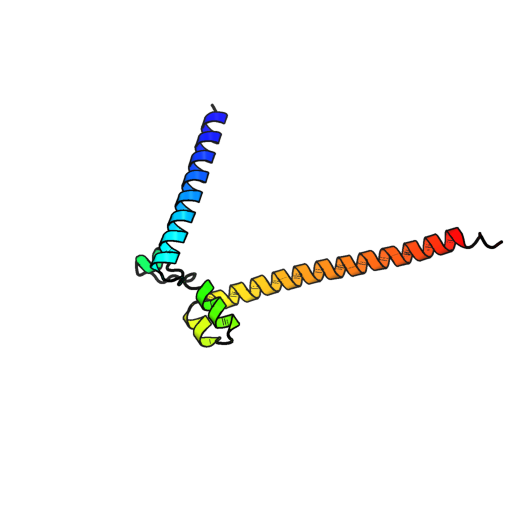A C 1
ATOM 694 O O . LEU A 1 88 ? -19.874 -0.315 10.632 1.00 89.38 88 LEU A O 1
ATOM 698 N N . TYR A 1 89 ? -18.451 -2.055 10.616 1.00 90.88 89 TYR A N 1
ATOM 699 C CA . TYR A 1 89 ? -19.186 -2.889 11.562 1.00 90.88 89 TYR A CA 1
ATOM 700 C C . TYR A 1 89 ? -19.242 -2.244 12.947 1.00 90.88 89 TYR A C 1
ATOM 702 O O . TYR A 1 89 ? -20.332 -2.089 13.500 1.00 90.88 89 TYR A O 1
ATOM 710 N N . HIS A 1 90 ? -18.098 -1.805 13.481 1.00 85.69 90 HIS A N 1
ATOM 711 C CA . HIS A 1 90 ? -18.041 -1.113 14.768 1.00 85.69 90 HIS A CA 1
ATOM 712 C C . HIS A 1 90 ? -18.868 0.173 14.753 1.00 85.69 90 HIS A C 1
ATOM 714 O O . HIS A 1 90 ? -19.729 0.358 15.609 1.00 85.69 90 HIS A O 1
ATOM 720 N N . ARG A 1 91 ? -18.713 1.000 13.716 1.00 85.19 91 ARG A N 1
ATOM 721 C CA . ARG A 1 91 ? -19.475 2.244 13.578 1.00 85.19 91 ARG A CA 1
ATOM 722 C C . ARG A 1 91 ? -20.980 2.007 13.454 1.00 85.19 91 ARG A C 1
ATOM 724 O O . ARG A 1 91 ? -21.773 2.749 14.030 1.00 85.19 91 ARG A O 1
ATOM 731 N N . SER A 1 92 ? -21.384 0.966 12.728 1.00 86.06 92 SER A N 1
ATOM 732 C CA . SER A 1 92 ? -22.794 0.573 12.606 1.00 86.06 92 SER A CA 1
ATOM 733 C C . SER A 1 92 ? -23.349 0.078 13.940 1.00 86.06 92 SER A C 1
ATOM 735 O O . SER A 1 92 ? -24.461 0.440 14.321 1.00 86.06 92 SER A O 1
ATOM 737 N N . LYS A 1 93 ? -22.566 -0.711 14.682 1.00 84.56 93 LYS A N 1
ATOM 738 C CA . LYS A 1 93 ? -22.926 -1.195 16.016 1.00 84.56 93 LYS A CA 1
ATOM 739 C C . LYS A 1 93 ? -23.088 -0.045 17.010 1.00 84.56 93 LYS A C 1
ATOM 741 O O . LYS A 1 93 ? -24.071 -0.034 17.752 1.00 84.56 93 LYS A O 1
ATOM 746 N N . ASP A 1 94 ? -22.188 0.933 16.995 1.00 82.50 94 ASP A N 1
ATOM 747 C CA . ASP A 1 94 ? -22.278 2.123 17.845 1.00 82.50 94 ASP A CA 1
ATOM 748 C C . ASP A 1 94 ? -23.520 2.950 17.500 1.00 82.50 94 ASP A C 1
ATOM 750 O O . ASP A 1 94 ? -24.270 3.346 18.392 1.00 82.50 94 ASP A O 1
ATOM 754 N N . TYR A 1 95 ? -23.818 3.111 16.207 1.00 77.00 95 TYR A N 1
ATOM 755 C CA . TYR A 1 95 ? -25.027 3.797 15.750 1.00 77.00 95 TYR A CA 1
ATOM 756 C C . TYR A 1 95 ? -26.316 3.097 16.220 1.00 77.00 95 TYR A C 1
ATOM 758 O O . TYR A 1 95 ? -27.255 3.749 16.684 1.00 77.00 95 TYR A O 1
ATOM 766 N N . ILE A 1 96 ? -26.363 1.762 16.154 1.00 73.62 96 ILE A N 1
ATOM 767 C CA . ILE A 1 96 ? -27.503 0.961 16.631 1.00 73.62 96 ILE A CA 1
ATOM 768 C C . ILE A 1 96 ? -27.638 1.053 18.160 1.00 73.62 96 ILE A C 1
ATOM 770 O O . ILE A 1 96 ? -28.740 1.264 18.668 1.00 73.62 96 ILE A O 1
ATOM 774 N N . THR A 1 97 ? -26.528 0.952 18.892 1.00 70.56 97 THR A N 1
ATOM 775 C CA . THR A 1 97 ? -26.507 0.993 20.366 1.00 70.56 97 THR A CA 1
ATOM 776 C C . THR A 1 97 ? -26.891 2.378 20.900 1.00 70.56 97 THR A C 1
ATOM 778 O O . THR A 1 97 ? -27.641 2.505 21.871 1.00 70.56 97 THR A O 1
ATOM 781 N N . GLN A 1 98 ? -26.458 3.447 20.229 1.00 65.81 98 GLN A N 1
ATOM 782 C CA . GLN A 1 98 ? -26.842 4.812 20.580 1.00 65.81 98 GLN A CA 1
ATOM 783 C C . GLN A 1 98 ? -28.335 5.071 20.321 1.00 65.81 98 GLN A C 1
ATOM 785 O O . GLN A 1 98 ? -29.002 5.723 21.128 1.00 65.81 98 GLN A O 1
ATOM 790 N N . ARG A 1 99 ? -28.904 4.481 19.261 1.00 59.75 99 ARG A N 1
ATOM 791 C CA . ARG A 1 99 ? -30.348 4.535 18.983 1.00 59.75 99 ARG A CA 1
ATOM 792 C C . ARG A 1 99 ? -31.182 3.740 19.996 1.00 59.75 99 ARG A C 1
ATOM 794 O O . ARG A 1 99 ? -32.272 4.184 20.353 1.00 59.75 99 ARG A O 1
ATOM 801 N N . SER A 1 100 ? -30.692 2.603 20.503 1.00 56.78 100 SER A N 1
ATOM 802 C CA . SER A 1 100 ? -31.405 1.831 21.536 1.00 56.78 100 SER A CA 1
ATOM 803 C C . SER A 1 100 ? -31.385 2.507 22.912 1.00 56.78 100 SER A C 1
ATOM 805 O O . SER A 1 100 ? -32.366 2.405 23.648 1.00 56.78 100 SER A O 1
ATOM 807 N N . SER A 1 101 ? -30.318 3.248 23.238 1.00 54.25 101 SER A N 1
ATOM 808 C CA . SER A 1 101 ? -30.257 4.104 24.433 1.00 54.25 101 SER A CA 1
ATOM 809 C C . SER A 1 101 ? -31.296 5.232 24.376 1.00 54.25 101 SER A C 1
ATOM 811 O O . SER A 1 101 ? -32.003 5.471 25.353 1.00 54.25 101 SER A O 1
ATOM 813 N N . LEU A 1 102 ? -31.519 5.850 23.210 1.00 56.31 102 LEU A N 1
ATOM 814 C CA . LEU A 1 102 ? -32.607 6.825 23.059 1.00 56.31 102 LEU A CA 1
ATOM 815 C C . LEU A 1 102 ? -34.002 6.208 23.251 1.00 56.31 102 LEU A C 1
ATOM 817 O O . LEU A 1 102 ? -34.859 6.868 23.813 1.00 56.31 102 LEU A O 1
ATOM 821 N N . SER A 1 103 ? -34.236 4.943 22.883 1.00 59.69 103 SER A N 1
ATOM 822 C CA . SER A 1 103 ? -35.533 4.267 23.100 1.00 59.69 103 SER A CA 1
ATOM 823 C C . SER A 1 103 ? -35.868 4.058 24.587 1.00 59.69 103 SER A C 1
ATOM 825 O O . SER A 1 103 ? -37.030 4.166 24.987 1.00 59.69 103 SER A O 1
ATOM 827 N N . TRP A 1 104 ? -34.868 3.759 25.425 1.00 66.44 104 TRP A N 1
ATOM 828 C CA . TRP A 1 104 ? -35.057 3.662 26.879 1.00 66.44 104 TRP A CA 1
ATOM 829 C C . TRP A 1 104 ? -35.255 5.050 27.507 1.00 66.44 104 TRP A C 1
ATOM 831 O O . TRP A 1 104 ? -36.129 5.196 28.356 1.00 66.44 104 TRP A O 1
ATOM 841 N N . LEU A 1 105 ? -34.515 6.070 27.046 1.00 62.97 105 LEU A N 1
ATOM 842 C CA . LEU A 1 105 ? -34.592 7.445 27.550 1.00 62.97 105 LEU A CA 1
ATOM 843 C C . LEU A 1 105 ? -35.905 8.102 27.133 1.00 62.97 105 LEU A C 1
ATOM 845 O O . LEU A 1 105 ? -36.545 8.718 27.969 1.00 62.97 105 LEU A O 1
ATOM 849 N N . ASP A 1 106 ? -36.366 7.895 25.898 1.00 61.78 106 ASP A N 1
ATOM 850 C CA . ASP A 1 106 ? -37.691 8.318 25.437 1.00 61.78 106 ASP A CA 1
ATOM 851 C C . ASP A 1 106 ? -38.797 7.645 26.239 1.00 61.78 106 ASP A C 1
ATOM 853 O O . ASP A 1 106 ? -39.795 8.288 26.565 1.00 61.78 106 ASP A O 1
ATOM 857 N N . LYS A 1 107 ? -38.639 6.356 26.578 1.00 69.69 107 LYS A N 1
ATOM 858 C CA . LYS A 1 107 ? -39.564 5.680 27.492 1.00 69.69 107 LYS A CA 1
ATOM 859 C C . LYS A 1 107 ? -39.547 6.358 28.855 1.00 69.69 107 LYS A C 1
ATOM 861 O O . LYS A 1 107 ? -40.618 6.715 29.317 1.00 69.69 107 LYS A O 1
ATOM 866 N N . LEU A 1 108 ? -38.372 6.586 29.442 1.00 71.25 108 LEU A N 1
ATOM 867 C CA . LEU A 1 108 ? -38.189 7.168 30.776 1.00 71.25 108 LEU A CA 1
ATOM 868 C C . LEU A 1 108 ? -38.706 8.615 30.856 1.00 71.25 108 LEU A C 1
ATOM 870 O O . LEU A 1 108 ? -39.456 8.945 31.768 1.00 71.25 108 L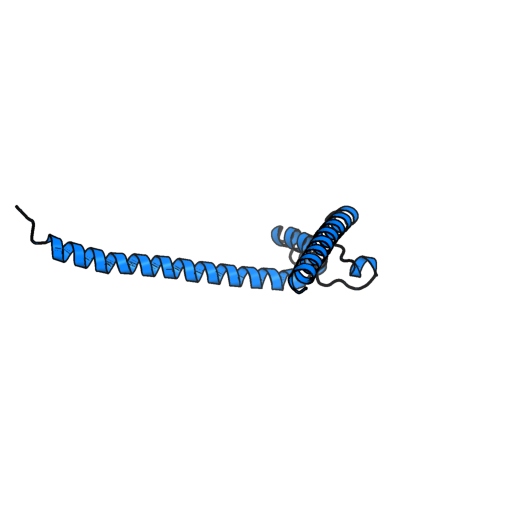EU A O 1
ATOM 874 N N . ILE A 1 109 ? -38.395 9.452 29.864 1.00 69.12 109 ILE A N 1
ATOM 875 C CA . ILE A 1 109 ? -38.899 10.824 29.712 1.00 69.12 109 ILE A CA 1
ATOM 876 C C . ILE A 1 109 ? -40.422 10.801 29.536 1.00 69.12 109 ILE A C 1
ATOM 878 O O . ILE A 1 109 ? -41.124 11.537 30.225 1.00 69.12 109 ILE A O 1
ATOM 882 N N . LYS A 1 110 ? -40.974 9.912 28.697 1.00 67.44 110 LYS A N 1
ATOM 883 C CA . LYS A 1 110 ? -42.434 9.765 28.568 1.00 67.44 110 LYS A CA 1
ATOM 884 C C . LYS A 1 110 ? -43.104 9.283 29.850 1.00 67.44 110 LYS A C 1
ATOM 886 O O . LYS A 1 110 ? -44.247 9.668 30.068 1.00 67.44 110 LYS A O 1
ATOM 891 N N . THR A 1 111 ? -42.457 8.466 30.686 1.00 70.88 111 THR A N 1
ATOM 892 C CA . THR A 1 111 ? -43.008 8.102 32.003 1.00 70.88 111 THR A CA 1
ATOM 893 C C . THR A 1 111 ? -42.923 9.262 32.988 1.00 70.88 111 THR A C 1
ATOM 895 O O . THR A 1 111 ? -43.891 9.498 33.702 1.00 70.88 111 THR A O 1
ATOM 898 N N . MET A 1 112 ? -41.811 10.004 33.010 1.00 66.12 112 MET A N 1
ATOM 899 C CA . MET A 1 112 ? -41.605 11.119 33.944 1.00 66.12 112 MET A CA 1
ATOM 900 C C . MET A 1 112 ? -42.520 12.314 33.650 1.00 66.12 112 MET A C 1
ATOM 902 O O . MET A 1 112 ? -43.039 12.929 34.573 1.00 66.12 112 MET A O 1
ATOM 906 N N . PHE A 1 113 ? -42.773 12.617 32.375 1.00 65.88 113 PHE A N 1
ATOM 907 C CA . PHE A 1 113 ? -43.581 13.771 31.962 1.00 65.88 113 PHE A CA 1
ATOM 908 C C . PHE A 1 113 ? -45.050 13.433 31.655 1.00 65.88 113 PHE A C 1
ATOM 910 O O . PHE A 1 113 ? -45.809 14.306 31.244 1.00 65.88 113 PHE A O 1
ATOM 917 N N . LYS A 1 114 ? -45.506 12.193 31.896 1.00 55.50 114 LYS A N 1
ATOM 918 C CA . LYS A 1 114 ? -46.918 11.802 31.696 1.00 55.50 114 LYS A CA 1
ATOM 919 C C . LYS A 1 114 ? -47.895 12.427 32.705 1.00 55.50 114 LYS A C 1
ATOM 921 O O . LYS A 1 114 ? -49.099 12.268 32.530 1.00 55.50 114 LYS A O 1
ATOM 926 N N . GLY A 1 115 ? -47.387 13.091 33.746 1.00 50.94 115 GLY A N 1
ATOM 927 C CA . GLY A 1 115 ? -48.170 13.720 34.815 1.00 50.94 115 GLY A CA 1
ATOM 928 C C . GLY A 1 115 ? -48.370 15.233 34.684 1.00 50.94 115 GLY A C 1
ATOM 929 O O . GLY A 1 115 ? -49.000 15.813 35.557 1.00 50.94 115 GLY A O 1
ATOM 930 N N . ILE A 1 116 ? -47.851 15.874 33.629 1.00 50.97 116 ILE A N 1
ATOM 931 C CA . ILE A 1 116 ? -48.066 17.305 33.366 1.00 50.97 116 ILE A CA 1
ATOM 932 C C . ILE A 1 116 ? -48.990 17.416 32.152 1.00 50.97 116 ILE A C 1
ATOM 934 O O . ILE A 1 116 ? -48.552 17.546 31.010 1.00 50.97 116 ILE A O 1
ATOM 938 N N . LYS A 1 117 ? -50.286 17.260 32.400 1.00 41.62 117 LYS A N 1
ATOM 939 C CA . LYS A 1 117 ? -51.331 17.817 31.546 1.00 41.62 117 LYS A CA 1
ATOM 940 C C . LYS A 1 117 ? -52.166 18.715 32.442 1.00 41.62 117 LYS A C 1
ATOM 942 O O . LYS A 1 117 ? -52.590 18.253 33.500 1.00 41.62 117 LYS A O 1
ATOM 947 N N . ASP A 1 118 ? -52.276 19.963 32.004 1.00 45.31 118 ASP A N 1
ATOM 948 C CA . ASP A 1 118 ? -53.101 21.025 32.580 1.00 45.31 118 ASP A CA 1
ATOM 949 C C . ASP A 1 118 ? -54.537 20.563 32.875 1.00 45.31 118 ASP A C 1
ATOM 951 O O . ASP A 1 118 ? -55.076 19.752 32.078 1.00 45.31 118 ASP A O 1
#

pLDDT: mean 70.28, std 13.15, range [41.62, 92.56]

=== Feature glossary ===
Each block in this record encodes a different view of the same protein. In brief:

Predicted aligned error. PAE(i, j) answers: if I align the predicted and true structures on residue i, how far off (in Å) do I expect residue j to be? A block-diagonal PAE matrix with low values on the blocks and high values off-diagonal is the signature of a multi-domain protein with confidently predicted domains but uncertain inter-domain orientation.

Contact-map, Ramachandran, and PAE plots. Plot images: a contact map (which residues are close in 3D, as an N×N binary image), a Ramachandran scatter (backbone torsion angles, revealing secondary-structure composition at a glance), and — for AlphaFold structures — a PAE heatmap (pairwise prediction confidence).

Backbone torsions (φ/ψ). φ (phi) and ψ (psi) are the two rotatable backbone dihedrals per residue: φ is the C(i-1)–N–Cα–C torsion, ψ is the N–Cα–C–N(i+1) torsion, both in degrees on (−180°, 180°]. α-helical residues cluster near (−60°, −45°); β-strand residues near (−120°, +130°). A Ramachandran plot is simply a scatter of (φ, ψ) for every residue.

Foldseek 3Di. A 3Di character summarizes, for each residue, the relative orientation of the Cα frame of its nearest spatial neighbor. Because it encodes fold topology rather than chemistry, 3Di alignments detect remote structural similarity that sequence alignment misses.

Radius of gyration, Cα contacts, bounding box. Three whole-structure scalars: the radius of gyration (RMS distance of Cα from centroid, in Å), the count of Cα–Cα contacts (pairs closer than 8 Å and separated by more than four residues in sequence — i.e. tertiary, not local, contacts), and the bounding-box dimensions. Together they distinguish compact globular folds from extended fibres or disordered chains.

Sequence. Sequence gives the chain of amino acids in standard one-letter code (A=alanine, C=cysteine, …, Y=tyrosine), read N→C. It is the only feature that is directly encoded by the gene; all structural features are derived from the folded form of this sequence.

mmCIF coordinates. Atomic coordinates in PDBx/mmCIF format — the same representation the Protein Data Bank distributes. Each line of the _atom_site loop places one backbone atom in Cartesian space (units: ångströms, origin: arbitrary).

Secondary structure (3-state, P-SEA). Three-state secondary structure (P-SEA) collapses the eight DSSP classes into helix (a), strand (b), and coil (c). P-SEA assigns these from Cα geometry alone — distances and angles — without requiring backbone oxygens, so it works on any Cα trace.

InterPro / GO / CATH / organism. Functional annotations link the protein to curated databases. InterPro entries identify conserved domains and families by matching the sequence against member-database signatures (Pfam, PROSITE, CDD, …). Gene Ontology (GO) terms describe molecular function, biological process, and cellular component in a controlled vocabulary. CATH places the structure in a hierarchical fold classification (Class/Architecture/Topology/Homologous-superfamily). The organism is the source species.

B-factor. B-factor (Debye–Waller factor) reflects atomic displacement in the crystal lattice. It is an experimental observable (units Å²), not a prediction; low values mean the atom is pinned down, high values mean it moves or is heterogeneous across the crystal.

Rendered structure images. Structure images are PyMOL renders from six orthogonal camera directions. Cartoon representation draw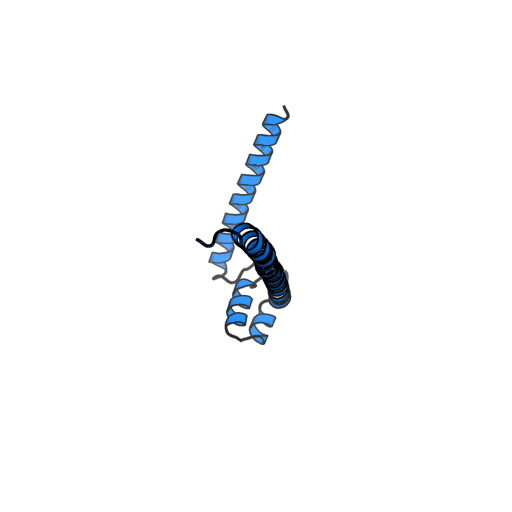s helices as coils and strands as arrows; sticks shows the backbone as bonds; surface shows the solvent-excluded envelope. Rainbow coloring maps sequence position to hue (blue→red, N→C); chain coloring assigns a distinct color per polypeptide.

Solvent-accessible surface area. Solvent-accessible surface area (SASA) is the area in Å² traced out by the centre of a 1.4 Å probe sphere (a water molecule) rolled over the protein's van der Waals surface (Shrake–Rupley / Lee–Richards construction). Buried residues have near-zero SASA; fully exposed residues can exceed 200 Å². The total SASA scales roughly with the number of surface residues.

Secondary structure (8-state, DSSP). The SS8 string is DSSP's per-residue secondary-structure call. α-helix (H) means an i→i+4 H-bond ladder; β-strand (E) means the residue participates in a β-sheet; 3₁₀ (G) and π (I) are tighter and wider helices; T/S are turns/bends; '-' is loop.

pLDDT. For AlphaFold models, the B-factor field carries pLDDT — the model's own estimate of local accuracy on a 0–100 scale. Regions with pLDDT<50 should be treated as essentially unmodeled; they often correspond to intrinsically disordered segments.

Nearest PDB structures. Nearest PDB neighbors are the top structural matches found by Foldseek when searching this structure against the entire Protein Data Bank. Each hit reports a TM-score (0 to 1; >0.5 almost always implies the same fold) and an E-value. These are *structural* homologs — they may share no detectable sequence similarity.